Protein AF-A0A0M6YH01-F1 (afdb_monomer_lite)

Sequence (96 aa):
MYNQDRVQFRIPRRAVISAIVLPFLITACALPTANGPVPDPQTYAVTEAPIPFAVTRLLPRGVNTQDVRVADNCYGYEYQGQVFPVLIPRGTQYCL

Secondary structure (DSSP, 8-state):
---------PPP----------------------SS--S-GGG-B---SPPPHHHHHHSPTT--GGGEEEETTEEEEEETTEEEE-B-TTSSB-B-

Radius of gyration: 31.48 Å; chains: 1; bounding box: 86×75×22 Å

Structure (mmCIF, N/CA/C/O backbone):
data_AF-A0A0M6YH01-F1
#
_entry.id   AF-A0A0M6YH01-F1
#
loop_
_atom_site.group_PDB
_atom_site.id
_atom_site.type_symbol
_atom_site.label_atom_id
_atom_site.label_alt_id
_atom_site.label_comp_id
_atom_site.label_asym_id
_atom_site.label_entity_id
_atom_site.label_seq_id
_atom_site.pdbx_PDB_ins_code
_atom_site.Cartn_x
_atom_site.Cartn_y
_atom_site.Cartn_z
_atom_site.occupan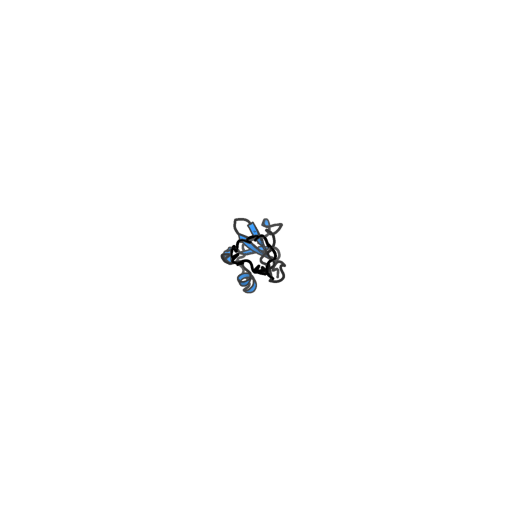cy
_atom_site.B_iso_or_equiv
_atom_site.auth_seq_id
_atom_site.auth_comp_id
_atom_site.auth_asym_id
_atom_site.auth_atom_id
_atom_site.pdbx_PDB_model_num
ATOM 1 N N . MET A 1 1 ? 74.164 61.698 3.515 1.00 42.72 1 MET A N 1
ATOM 2 C CA . MET A 1 1 ? 73.238 62.779 3.116 1.00 42.72 1 MET A CA 1
ATOM 3 C C . MET A 1 1 ? 71.882 62.149 2.806 1.00 42.72 1 MET A C 1
ATOM 5 O O . MET A 1 1 ? 71.797 61.337 1.898 1.00 42.72 1 MET A O 1
ATOM 9 N N . TYR A 1 2 ? 70.894 62.433 3.662 1.00 36.84 2 TYR A N 1
ATOM 10 C CA . TYR A 1 2 ? 69.440 62.176 3.538 1.00 36.84 2 TYR A CA 1
ATOM 11 C C . TYR A 1 2 ? 68.883 63.097 2.410 1.00 36.84 2 TYR A C 1
ATOM 13 O O . TYR A 1 2 ? 69.514 64.115 2.153 1.00 36.84 2 TYR A O 1
ATOM 21 N N . ASN A 1 3 ? 67.767 62.902 1.698 1.00 41.22 3 ASN A N 1
ATOM 22 C CA . ASN A 1 3 ? 66.524 62.186 1.972 1.00 41.22 3 ASN A CA 1
ATOM 23 C C . ASN A 1 3 ? 65.717 62.047 0.654 1.00 41.22 3 ASN A C 1
ATOM 25 O O . ASN A 1 3 ? 65.736 62.970 -0.156 1.00 41.22 3 ASN A O 1
ATOM 29 N N . GLN A 1 4 ? 64.993 60.939 0.460 1.00 49.62 4 GLN A N 1
ATOM 30 C CA . GLN A 1 4 ? 64.014 60.757 -0.623 1.00 49.62 4 GLN A CA 1
ATOM 31 C C . GLN A 1 4 ? 62.597 60.960 -0.074 1.00 49.62 4 GLN A C 1
ATOM 33 O O . GLN A 1 4 ? 62.175 60.241 0.832 1.00 49.62 4 GLN A O 1
ATOM 38 N N . ASP A 1 5 ? 61.848 61.885 -0.671 1.00 52.91 5 ASP A N 1
ATOM 39 C CA . ASP A 1 5 ? 60.405 62.025 -0.496 1.00 52.91 5 ASP A CA 1
ATOM 40 C C . ASP A 1 5 ? 59.667 60.759 -0.951 1.00 52.91 5 ASP A C 1
ATOM 42 O O . ASP A 1 5 ? 59.729 60.364 -2.119 1.00 52.91 5 ASP A O 1
ATOM 46 N N . ARG A 1 6 ? 58.910 60.132 -0.044 1.00 59.28 6 ARG A N 1
ATOM 47 C CA . ARG A 1 6 ? 57.860 59.178 -0.416 1.00 59.28 6 ARG A CA 1
ATOM 48 C C . ARG A 1 6 ? 56.537 59.547 0.237 1.00 59.28 6 ARG A C 1
ATOM 50 O O . ARG A 1 6 ? 56.348 59.439 1.445 1.00 59.28 6 ARG A O 1
ATOM 57 N N . VAL A 1 7 ? 55.625 59.958 -0.636 1.00 55.97 7 VAL A N 1
ATOM 58 C CA . VAL A 1 7 ? 54.203 60.202 -0.406 1.00 55.97 7 VAL A CA 1
ATOM 59 C C . VAL A 1 7 ? 53.533 58.926 0.116 1.00 55.97 7 VAL A C 1
ATOM 61 O O . VAL A 1 7 ? 53.628 57.861 -0.495 1.00 55.97 7 VAL A O 1
ATOM 64 N N . GLN A 1 8 ? 52.859 59.042 1.262 1.00 54.34 8 GLN A N 1
ATOM 65 C CA . GLN A 1 8 ? 52.039 57.987 1.856 1.00 54.34 8 GLN A CA 1
A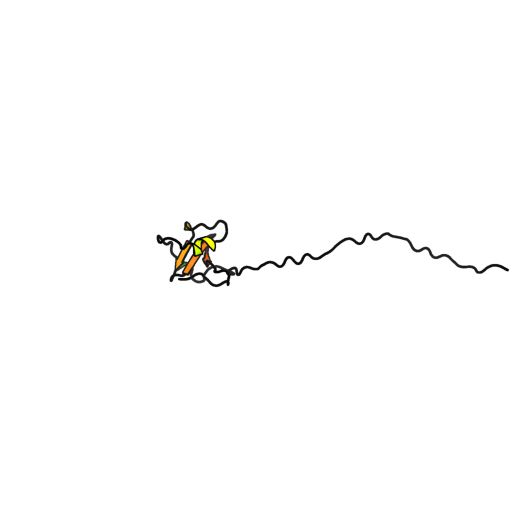TOM 66 C C . GLN A 1 8 ? 50.746 57.766 1.060 1.00 54.34 8 GLN A C 1
ATOM 68 O O . GLN A 1 8 ? 50.013 58.716 0.801 1.00 54.34 8 GLN A O 1
ATOM 73 N N . PHE A 1 9 ? 50.387 56.503 0.822 1.00 52.00 9 PHE A N 1
ATOM 74 C CA . PHE A 1 9 ? 49.006 56.101 0.545 1.00 52.00 9 PHE A CA 1
ATOM 75 C C . PHE A 1 9 ? 48.547 55.093 1.605 1.00 52.00 9 PHE A C 1
ATOM 77 O O . PHE A 1 9 ? 49.096 54.000 1.740 1.00 52.00 9 PHE A O 1
ATOM 84 N N . ARG A 1 10 ? 47.553 55.503 2.403 1.00 51.28 10 ARG A N 1
ATOM 85 C CA . ARG A 1 10 ? 46.889 54.693 3.434 1.00 51.28 10 ARG A CA 1
ATOM 86 C C . ARG A 1 10 ? 45.991 53.637 2.784 1.00 51.28 10 ARG A C 1
ATOM 88 O O . ARG A 1 10 ? 45.131 53.984 1.983 1.00 51.28 10 ARG A O 1
ATOM 95 N N . ILE A 1 11 ? 46.109 52.383 3.218 1.00 64.19 11 ILE A N 1
ATOM 96 C CA . ILE A 1 11 ? 45.144 51.311 2.928 1.00 64.19 11 ILE A CA 1
ATOM 97 C C . ILE A 1 11 ? 44.300 51.076 4.196 1.00 64.19 11 ILE A C 1
ATOM 99 O O . ILE A 1 11 ? 44.876 50.807 5.255 1.00 64.19 11 ILE A O 1
ATOM 103 N N . PRO A 1 12 ? 42.959 51.180 4.147 1.00 51.88 12 PRO A N 1
ATOM 104 C CA . PRO A 1 12 ? 42.111 50.921 5.306 1.00 51.88 12 PRO A CA 1
ATOM 105 C C . PRO A 1 12 ? 41.991 49.413 5.585 1.00 51.88 12 PRO A C 1
ATOM 107 O O . PRO A 1 12 ? 41.531 48.640 4.748 1.00 51.88 12 PRO A O 1
ATOM 110 N N . ARG A 1 13 ? 42.364 48.992 6.801 1.00 57.25 13 ARG A N 1
ATOM 111 C CA . ARG A 1 13 ? 42.114 47.643 7.332 1.00 57.25 13 ARG A CA 1
ATOM 112 C C . ARG A 1 13 ? 40.642 47.518 7.736 1.00 57.25 13 ARG A C 1
ATOM 114 O O . ARG A 1 13 ? 40.272 47.917 8.836 1.00 57.25 13 ARG A O 1
ATOM 121 N N . ARG A 1 14 ? 39.801 46.957 6.865 1.00 52.66 14 ARG A N 1
ATOM 122 C CA . ARG A 1 14 ? 38.503 46.393 7.262 1.00 52.66 14 ARG A CA 1
ATOM 123 C C . ARG A 1 14 ? 38.664 44.887 7.426 1.00 52.66 14 ARG A C 1
ATOM 125 O O . ARG A 1 14 ? 38.930 44.179 6.462 1.00 52.66 14 ARG A O 1
ATOM 132 N N . ALA A 1 15 ? 38.556 44.436 8.672 1.00 54.94 15 ALA A N 1
ATOM 133 C CA . ALA A 1 15 ? 38.494 43.034 9.043 1.00 54.94 15 ALA A CA 1
ATOM 134 C C . ALA A 1 15 ? 37.257 42.397 8.395 1.00 54.94 15 ALA A C 1
ATOM 136 O O . ALA A 1 15 ? 36.132 42.805 8.676 1.00 54.94 15 ALA A O 1
ATOM 137 N N . VAL A 1 16 ? 37.472 41.420 7.517 1.00 55.47 16 VAL A N 1
ATOM 138 C CA . VAL A 1 16 ? 36.402 40.585 6.971 1.00 55.47 16 VAL A CA 1
ATOM 139 C C . VAL A 1 16 ? 36.465 39.260 7.717 1.00 55.47 16 VAL A C 1
ATOM 141 O O . VAL A 1 16 ? 37.361 38.447 7.506 1.00 55.47 16 VAL A O 1
ATOM 144 N N . ILE A 1 17 ? 35.537 39.093 8.656 1.00 55.09 17 ILE A N 1
ATOM 145 C CA . ILE A 1 17 ? 35.237 37.821 9.309 1.00 55.09 17 ILE A CA 1
ATOM 146 C C . ILE A 1 17 ? 34.572 36.953 8.235 1.00 55.09 17 ILE A C 1
ATOM 148 O O . ILE A 1 17 ? 33.374 37.069 7.992 1.00 55.09 17 ILE A O 1
ATOM 152 N N . SER A 1 18 ? 35.365 36.142 7.534 1.00 51.50 18 SER A N 1
ATOM 153 C CA . SER A 1 18 ? 34.851 35.126 6.613 1.00 51.50 18 SER A CA 1
ATOM 154 C C . SER A 1 18 ? 34.314 33.953 7.421 1.00 51.50 18 SER A C 1
ATOM 156 O O . SER A 1 18 ? 35.058 33.062 7.824 1.00 51.50 18 SER A O 1
ATOM 158 N N . ALA A 1 19 ? 33.011 33.969 7.659 1.00 57.66 19 ALA A N 1
ATOM 159 C CA . ALA A 1 19 ? 32.246 32.804 8.059 1.00 57.66 19 ALA A CA 1
ATOM 160 C C . ALA A 1 19 ? 31.241 32.475 6.946 1.00 57.66 19 ALA A C 1
ATOM 162 O O . ALA A 1 19 ? 30.774 33.379 6.254 1.00 57.66 19 ALA A O 1
ATOM 163 N N . ILE A 1 20 ? 30.819 31.203 6.913 1.00 57.28 20 ILE A N 1
ATOM 164 C CA . ILE A 1 20 ? 29.704 30.639 6.125 1.00 57.28 20 ILE A CA 1
ATOM 165 C C . ILE A 1 20 ? 30.131 30.367 4.653 1.00 57.28 20 ILE A C 1
ATOM 167 O O . ILE A 1 20 ? 30.696 31.229 4.000 1.00 57.28 20 ILE A O 1
ATOM 171 N N . VAL A 1 21 ? 29.976 29.187 4.038 1.00 58.41 21 VAL A N 1
ATOM 172 C CA . VAL A 1 21 ? 28.908 28.176 4.092 1.00 58.41 21 VAL A CA 1
ATOM 173 C C . VAL A 1 21 ? 29.503 26.806 3.720 1.00 58.41 21 VAL A C 1
ATOM 175 O O . VAL A 1 21 ? 30.071 26.654 2.642 1.00 58.41 21 VAL A O 1
ATOM 178 N N . LEU A 1 22 ? 29.342 25.793 4.574 1.00 62.06 22 LEU A N 1
ATOM 179 C CA . LEU A 1 22 ? 29.531 24.391 4.189 1.00 62.06 22 LEU A CA 1
ATOM 180 C C . LEU A 1 22 ? 28.183 23.882 3.646 1.00 62.06 22 LEU A C 1
ATOM 182 O O . LEU A 1 22 ? 27.218 23.875 4.415 1.00 62.06 22 LEU A O 1
ATOM 186 N N . PRO A 1 23 ? 28.048 23.482 2.367 1.00 63.12 23 PRO A N 1
ATOM 187 C CA . PRO A 1 23 ? 26.802 22.899 1.903 1.00 63.12 23 PRO A CA 1
ATOM 188 C C . PRO A 1 23 ? 26.726 21.462 2.425 1.00 63.12 23 PRO A C 1
ATOM 190 O O . PRO A 1 23 ? 27.409 20.561 1.942 1.00 63.12 23 PRO A O 1
ATOM 193 N N . PHE A 1 24 ? 25.894 21.254 3.444 1.00 58.88 24 PHE A N 1
ATOM 194 C CA . PHE A 1 24 ? 25.422 19.931 3.837 1.00 58.88 24 PHE A CA 1
ATOM 195 C C . PHE A 1 24 ? 24.571 19.382 2.682 1.00 58.88 24 PHE A C 1
ATOM 197 O O . PHE A 1 24 ? 23.393 19.710 2.546 1.00 58.88 24 PHE A O 1
ATOM 204 N N . LEU A 1 25 ? 25.175 18.569 1.815 1.00 63.06 25 LEU A N 1
ATOM 205 C CA . LEU A 1 25 ? 24.445 17.738 0.863 1.00 63.06 25 LEU A CA 1
ATOM 206 C C . LEU A 1 25 ? 23.798 16.602 1.654 1.00 63.06 25 LEU A C 1
ATOM 208 O O . LEU A 1 25 ? 24.369 15.528 1.824 1.00 63.06 25 LEU A O 1
ATOM 212 N N . ILE A 1 26 ? 22.612 16.869 2.198 1.00 65.88 26 ILE A N 1
ATOM 213 C CA . ILE A 1 26 ? 21.761 15.827 2.760 1.00 65.88 26 ILE A CA 1
ATOM 214 C C . ILE A 1 26 ? 21.237 15.044 1.561 1.00 65.88 26 ILE A C 1
ATOM 216 O O . ILE A 1 26 ? 20.291 15.458 0.893 1.00 65.88 26 ILE A O 1
ATOM 220 N N . THR A 1 27 ? 21.906 13.942 1.234 1.00 61.50 27 THR A N 1
ATOM 221 C CA . THR A 1 27 ? 21.417 12.950 0.279 1.00 61.50 27 THR A CA 1
ATOM 222 C C . THR A 1 27 ? 20.068 12.464 0.792 1.00 61.50 27 THR A C 1
ATOM 224 O O . THR A 1 27 ? 19.994 11.661 1.723 1.00 61.50 27 THR A O 1
ATOM 227 N N . ALA A 1 28 ? 18.986 12.997 0.226 1.00 60.25 28 ALA A N 1
ATOM 228 C CA . ALA A 1 28 ? 17.663 12.449 0.430 1.00 60.25 28 ALA A CA 1
ATOM 229 C C . ALA A 1 28 ? 17.703 11.008 -0.086 1.00 60.25 28 ALA A C 1
ATOM 231 O O . ALA A 1 28 ? 17.845 10.772 -1.286 1.00 60.25 28 ALA A O 1
ATOM 232 N N . CYS A 1 29 ? 17.626 10.034 0.821 1.00 51.75 29 CYS A N 1
ATOM 233 C CA . CYS A 1 29 ? 17.236 8.682 0.452 1.00 51.75 29 CYS A CA 1
ATOM 234 C C . CYS A 1 29 ? 15.811 8.770 -0.097 1.00 51.75 29 CYS A C 1
ATOM 236 O O . CYS A 1 29 ? 14.846 8.725 0.664 1.00 51.75 29 CYS A O 1
ATOM 238 N N . ALA A 1 30 ? 15.677 8.948 -1.411 1.00 58.75 30 ALA A N 1
ATOM 239 C CA . ALA A 1 30 ? 14.413 8.764 -2.097 1.00 58.75 30 ALA A CA 1
ATOM 240 C C . ALA A 1 30 ? 14.121 7.261 -2.084 1.00 58.75 30 ALA A C 1
ATOM 242 O O . ALA A 1 30 ? 14.574 6.505 -2.943 1.00 58.75 30 ALA A O 1
ATOM 243 N N . LEU A 1 31 ? 13.413 6.819 -1.043 1.00 57.78 31 LEU A N 1
ATOM 244 C CA . LEU A 1 31 ? 12.672 5.568 -1.106 1.00 57.78 31 LEU A CA 1
ATOM 245 C C . LEU A 1 31 ? 11.764 5.655 -2.335 1.00 57.78 31 LEU A C 1
ATOM 247 O O . LEU A 1 31 ? 11.225 6.733 -2.599 1.00 57.78 31 LEU A O 1
ATOM 251 N N . PRO A 1 32 ? 11.597 4.572 -3.098 1.00 51.97 32 PRO A N 1
ATOM 252 C CA . PRO A 1 32 ? 10.717 4.611 -4.242 1.00 51.97 32 PRO A CA 1
ATOM 253 C C . PRO A 1 32 ? 9.285 4.793 -3.744 1.00 51.97 32 PRO A C 1
ATOM 255 O O . PRO A 1 32 ? 8.641 3.869 -3.254 1.00 51.97 32 PRO A O 1
ATOM 258 N N . THR A 1 33 ? 8.815 6.028 -3.825 1.00 56.56 33 THR A N 1
ATOM 259 C CA . THR A 1 33 ? 7.420 6.384 -3.653 1.00 56.56 33 THR A CA 1
ATOM 260 C C . THR A 1 33 ? 6.750 6.188 -4.999 1.00 56.56 33 THR A C 1
ATOM 262 O O . THR A 1 33 ? 7.253 6.639 -6.027 1.00 56.56 33 THR A O 1
ATOM 265 N N . ALA A 1 34 ? 5.603 5.527 -5.015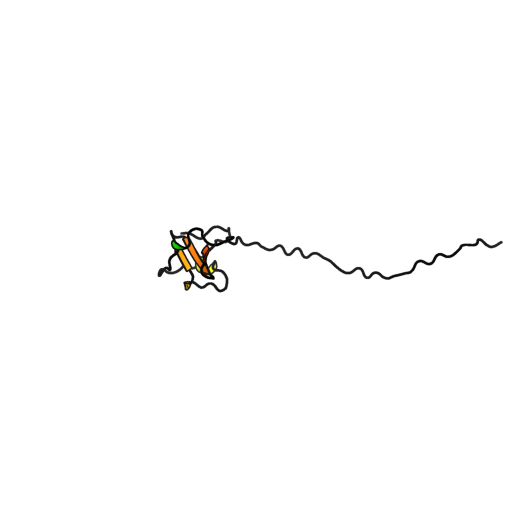 1.00 62.31 34 ALA A N 1
ATOM 266 C CA . ALA A 1 34 ? 4.716 5.594 -6.152 1.00 62.31 34 ALA A CA 1
ATOM 267 C C . ALA A 1 34 ? 4.380 7.061 -6.307 1.00 62.31 34 ALA A C 1
ATOM 269 O O . ALA A 1 34 ? 3.903 7.701 -5.371 1.00 62.31 34 ALA A O 1
ATOM 270 N N . ASN A 1 35 ? 4.686 7.597 -7.478 1.00 67.69 35 ASN A N 1
ATOM 271 C CA . ASN A 1 35 ? 4.532 9.018 -7.745 1.00 67.69 35 ASN A CA 1
ATOM 272 C C . ASN A 1 35 ? 3.054 9.422 -7.918 1.00 67.69 35 ASN A C 1
ATOM 274 O O . ASN A 1 35 ? 2.780 10.533 -8.360 1.00 67.69 35 ASN A O 1
ATOM 278 N N . GLY A 1 36 ? 2.101 8.542 -7.588 1.00 84.44 36 GLY A N 1
ATOM 279 C CA . GLY A 1 36 ? 0.677 8.828 -7.657 1.00 84.44 36 GLY A CA 1
ATOM 280 C C . GLY A 1 36 ? -0.219 7.651 -7.255 1.00 84.44 36 GLY A C 1
ATOM 281 O O . GLY A 1 36 ? 0.280 6.580 -6.890 1.00 84.44 36 GLY A O 1
ATOM 282 N N . PRO A 1 37 ? -1.543 7.868 -7.315 1.00 92.00 37 PRO A N 1
ATOM 283 C CA . PRO A 1 37 ? -2.557 6.838 -7.117 1.00 92.00 37 PRO A CA 1
ATOM 284 C C . PRO A 1 37 ? -2.428 5.681 -8.114 1.00 92.00 37 PRO A C 1
ATOM 286 O O . PRO A 1 37 ? -1.824 5.822 -9.180 1.00 92.00 37 PRO A O 1
ATOM 289 N N . VAL A 1 38 ? -3.038 4.543 -7.787 1.00 92.75 38 VAL A N 1
ATOM 290 C CA . VAL A 1 38 ? -3.206 3.439 -8.743 1.00 92.75 38 VAL A CA 1
ATOM 291 C C . VAL A 1 38 ? -4.088 3.889 -9.923 1.00 92.75 38 VAL A C 1
ATOM 293 O O . VAL A 1 38 ? -4.981 4.715 -9.723 1.00 92.75 38 VAL A O 1
ATOM 296 N N . PRO A 1 39 ? -3.867 3.367 -11.145 1.00 89.88 39 PRO A N 1
ATOM 297 C CA . PRO A 1 39 ? -4.607 3.797 -12.336 1.00 89.88 39 PRO A CA 1
ATOM 298 C C . PRO A 1 39 ? -6.111 3.488 -12.269 1.00 89.88 39 PRO A C 1
ATOM 300 O O . PRO A 1 39 ? -6.913 4.331 -12.659 1.00 89.88 39 PRO A O 1
ATOM 303 N N . ASP A 1 40 ? -6.496 2.335 -11.710 1.00 91.56 40 ASP A N 1
ATOM 304 C CA . ASP A 1 40 ? -7.888 1.866 -11.655 1.00 91.56 40 ASP A CA 1
ATOM 305 C C . ASP A 1 40 ? -8.367 1.670 -10.203 1.00 91.56 40 ASP A C 1
ATOM 307 O O . ASP A 1 40 ? -8.600 0.540 -9.763 1.00 91.56 40 ASP A O 1
ATOM 311 N N . PRO A 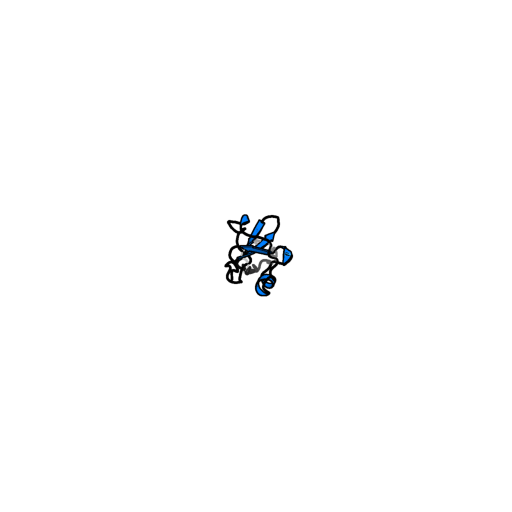1 41 ? -8.537 2.749 -9.412 1.00 92.25 41 PRO A N 1
ATOM 312 C CA . PRO A 1 41 ? -8.820 2.654 -7.976 1.00 92.25 41 PRO A CA 1
ATOM 313 C C . PRO A 1 41 ? -10.166 1.990 -7.660 1.00 92.25 41 PRO A C 1
ATOM 315 O O . PRO A 1 41 ? -10.357 1.499 -6.556 1.00 92.25 41 PRO A O 1
ATOM 318 N N . GLN A 1 42 ? -11.091 1.937 -8.621 1.00 95.00 42 GLN A N 1
ATOM 319 C CA . GLN A 1 42 ? -12.403 1.300 -8.453 1.00 95.00 42 GLN A CA 1
ATOM 320 C C . GLN A 1 42 ? -12.325 -0.233 -8.370 1.00 95.00 42 GLN A C 1
ATOM 322 O O . GLN A 1 42 ? -13.263 -0.866 -7.898 1.00 95.00 42 GLN A O 1
ATOM 327 N N . THR A 1 43 ? -11.221 -0.836 -8.819 1.00 95.88 43 THR A N 1
ATOM 328 C CA . THR A 1 43 ? -11.000 -2.291 -8.716 1.00 95.88 43 THR A CA 1
ATOM 329 C C . THR A 1 43 ? -10.579 -2.718 -7.307 1.00 95.88 43 THR A C 1
ATOM 331 O O . THR A 1 43 ? -10.703 -3.887 -6.948 1.00 95.88 43 THR A O 1
ATOM 334 N N . TYR A 1 44 ? -10.109 -1.767 -6.494 1.00 96.12 44 TYR A N 1
ATOM 335 C CA . TYR A 1 44 ? -9.579 -1.982 -5.154 1.00 96.12 44 TYR A CA 1
ATOM 336 C C . TYR A 1 44 ? -10.705 -1.992 -4.121 1.00 96.12 44 TYR A C 1
ATOM 338 O O . TYR A 1 44 ? -11.285 -0.957 -3.798 1.00 96.12 44 TYR A O 1
ATOM 346 N N . ALA A 1 45 ? -10.977 -3.167 -3.556 1.00 96.56 45 ALA A N 1
ATOM 347 C CA . ALA A 1 45 ? -12.043 -3.373 -2.581 1.00 96.56 45 ALA A CA 1
ATOM 348 C C . ALA A 1 45 ? -11.503 -3.559 -1.158 1.00 96.56 45 ALA A C 1
ATOM 350 O O . ALA A 1 45 ? -10.363 -3.978 -0.949 1.00 96.56 45 ALA A O 1
ATOM 351 N N . VAL A 1 46 ? -12.342 -3.269 -0.160 1.00 94.88 46 VAL A N 1
ATOM 352 C CA . VAL A 1 46 ? -12.096 -3.690 1.228 1.00 94.88 46 VAL A CA 1
ATOM 353 C C . VAL A 1 46 ? -12.022 -5.218 1.250 1.00 94.88 46 VAL A C 1
ATOM 355 O O . VAL A 1 46 ? -12.849 -5.883 0.630 1.00 94.88 46 VAL A O 1
ATOM 358 N N . THR A 1 47 ? -11.057 -5.774 1.978 1.00 90.00 47 THR A N 1
ATOM 359 C CA . THR A 1 47 ? -10.968 -7.219 2.203 1.00 90.00 47 THR A CA 1
ATOM 360 C C . THR A 1 47 ? -11.240 -7.553 3.664 1.00 90.00 47 THR A C 1
ATOM 362 O O . THR A 1 47 ? -10.796 -6.845 4.566 1.00 90.00 47 THR A O 1
ATOM 365 N N . GLU A 1 48 ? -11.962 -8.648 3.894 1.00 89.56 48 GLU A N 1
ATOM 366 C CA . GLU A 1 48 ? -12.128 -9.251 5.224 1.00 89.56 48 GLU A CA 1
ATOM 367 C C . GLU A 1 48 ? -10.995 -10.235 5.549 1.00 89.56 48 GLU A C 1
ATOM 369 O O . GLU A 1 48 ? -10.845 -10.674 6.691 1.00 89.56 48 GLU A O 1
ATOM 374 N N . ALA A 1 49 ? -10.187 -10.595 4.547 1.00 88.88 49 ALA A N 1
ATOM 375 C CA . ALA A 1 49 ? -9.067 -11.495 4.740 1.00 88.88 49 ALA A CA 1
ATOM 376 C C . ALA A 1 49 ? -7.971 -10.821 5.585 1.00 88.88 49 ALA A C 1
ATOM 378 O O . ALA A 1 49 ? -7.750 -9.610 5.470 1.00 88.88 49 ALA A O 1
ATOM 379 N N . PRO A 1 50 ? -7.229 -11.588 6.403 1.00 91.69 50 PRO A N 1
ATOM 380 C CA . PRO A 1 50 ? -6.107 -11.041 7.150 1.00 91.69 50 PRO A CA 1
ATOM 381 C C . PRO A 1 50 ? -5.074 -10.389 6.224 1.00 91.69 50 PRO A C 1
ATOM 383 O O . PRO A 1 50 ? -4.544 -11.031 5.316 1.00 91.69 50 PRO A O 1
ATOM 386 N N . ILE A 1 51 ? -4.749 -9.121 6.488 1.00 93.19 51 ILE A N 1
ATOM 387 C CA . ILE A 1 51 ? -3.694 -8.410 5.761 1.00 93.19 51 ILE A CA 1
ATOM 388 C C . ILE A 1 51 ? -2.331 -9.037 6.107 1.00 93.19 51 ILE A C 1
ATOM 390 O O . ILE A 1 51 ? -2.004 -9.154 7.295 1.00 93.19 51 ILE A O 1
ATOM 394 N N . PRO A 1 52 ? -1.504 -9.427 5.114 1.00 92.44 52 PRO A N 1
ATOM 395 C CA . PRO A 1 52 ? -0.198 -10.019 5.372 1.00 92.44 52 PRO A CA 1
ATOM 396 C C . PRO A 1 52 ? 0.700 -9.105 6.209 1.00 92.44 52 PRO A C 1
ATOM 398 O O . PRO A 1 52 ? 0.765 -7.898 5.980 1.00 92.44 52 PRO A O 1
ATOM 401 N N . PHE A 1 53 ? 1.491 -9.689 7.114 1.00 92.81 53 PHE A N 1
ATOM 402 C CA . PHE A 1 53 ? 2.432 -8.937 7.957 1.00 92.81 53 PHE A CA 1
ATOM 403 C C . PHE A 1 53 ? 3.377 -8.032 7.148 1.00 92.81 53 PHE A C 1
ATOM 405 O O . PHE A 1 53 ? 3.700 -6.925 7.580 1.00 92.81 53 PHE A O 1
ATOM 412 N N . ALA A 1 54 ? 3.799 -8.490 5.964 1.00 92.06 54 ALA A N 1
ATOM 413 C CA . ALA A 1 54 ? 4.636 -7.710 5.060 1.00 92.06 54 ALA A CA 1
ATOM 414 C C . ALA A 1 54 ? 3.947 -6.412 4.610 1.00 92.06 54 ALA A C 1
ATOM 416 O O . ALA A 1 54 ? 4.567 -5.356 4.667 1.00 92.06 54 ALA A O 1
ATOM 417 N N . VAL A 1 55 ? 2.663 -6.470 4.242 1.00 93.88 55 VAL A N 1
ATOM 418 C CA . VAL A 1 55 ? 1.878 -5.299 3.821 1.00 93.88 55 VAL A CA 1
ATOM 419 C C . VAL A 1 55 ? 1.787 -4.297 4.966 1.00 93.88 55 VAL A C 1
ATOM 421 O O . VAL A 1 55 ? 2.148 -3.139 4.784 1.00 93.88 55 VAL A O 1
ATOM 424 N N . THR A 1 56 ? 1.441 -4.749 6.175 1.00 93.62 56 THR A N 1
ATOM 425 C CA . THR A 1 56 ? 1.342 -3.891 7.370 1.00 93.62 56 THR A CA 1
ATOM 426 C C . THR A 1 56 ? 2.645 -3.147 7.685 1.00 93.62 56 THR A C 1
ATOM 428 O O . THR A 1 56 ? 2.616 -2.038 8.210 1.00 93.62 56 THR A O 1
ATOM 431 N N . ARG A 1 57 ? 3.805 -3.730 7.360 1.00 93.62 57 ARG A N 1
ATOM 432 C CA . ARG A 1 57 ? 5.124 -3.099 7.550 1.00 93.62 57 ARG A CA 1
ATOM 433 C C . ARG A 1 57 ? 5.489 -2.083 6.470 1.00 93.62 57 ARG A C 1
ATOM 435 O O . ARG A 1 57 ? 6.347 -1.242 6.723 1.00 93.62 57 ARG A O 1
ATOM 442 N N . LEU A 1 58 ? 4.883 -2.192 5.293 1.00 93.56 58 LEU A N 1
ATOM 443 C CA . LEU A 1 58 ? 5.129 -1.319 4.144 1.00 93.56 58 LEU A CA 1
ATOM 444 C C . LEU A 1 58 ? 4.155 -0.135 4.088 1.00 93.56 58 LEU A C 1
ATOM 446 O O . LEU A 1 58 ? 4.360 0.778 3.290 1.00 93.56 58 LEU A O 1
ATOM 450 N N . LEU A 1 59 ? 3.119 -0.126 4.935 1.00 92.88 59 LEU A N 1
ATOM 451 C CA . LEU A 1 59 ? 2.194 0.998 5.031 1.00 92.88 59 LEU A CA 1
ATOM 452 C C . LEU A 1 59 ? 2.913 2.276 5.498 1.00 92.88 59 LEU A C 1
ATOM 454 O O . LEU A 1 59 ? 3.749 2.228 6.410 1.00 92.88 59 LEU A O 1
ATOM 458 N N . PRO A 1 60 ? 2.573 3.442 4.919 1.00 90.56 60 PRO A N 1
ATOM 459 C CA . PRO A 1 60 ? 3.026 4.723 5.436 1.00 90.56 60 PRO A CA 1
ATOM 460 C C . PRO A 1 60 ? 2.564 4.951 6.877 1.00 90.56 60 PRO A C 1
ATOM 462 O O . PRO A 1 60 ? 1.560 4.406 7.340 1.00 90.56 60 PRO A O 1
ATOM 465 N N . ARG A 1 61 ? 3.269 5.828 7.596 1.00 90.00 61 ARG A N 1
ATOM 466 C CA . ARG A 1 61 ? 2.848 6.222 8.946 1.00 90.00 61 ARG A CA 1
ATOM 467 C C . ARG A 1 61 ? 1.461 6.867 8.905 1.00 90.00 61 ARG A C 1
ATOM 469 O O . ARG A 1 61 ? 1.233 7.773 8.112 1.00 90.00 61 ARG A O 1
ATOM 476 N N . GLY A 1 62 ? 0.582 6.437 9.809 1.00 88.75 62 GLY A N 1
ATOM 477 C CA . GLY A 1 62 ? -0.783 6.957 9.925 1.00 88.75 62 GLY A CA 1
ATOM 478 C C . GLY A 1 62 ? -1.813 6.266 9.028 1.00 88.75 62 GLY A C 1
ATOM 479 O O . GLY A 1 62 ? -2.986 6.594 9.142 1.00 88.75 62 GLY A O 1
ATOM 480 N N . VAL A 1 63 ? -1.396 5.312 8.189 1.00 92.00 63 VAL A N 1
ATOM 481 C CA . VAL A 1 63 ? -2.298 4.435 7.430 1.00 92.00 63 VAL A CA 1
ATOM 482 C C . VAL A 1 63 ? -2.500 3.143 8.216 1.00 92.00 63 VAL A C 1
ATOM 484 O O . VAL A 1 63 ? -1.526 2.503 8.622 1.00 92.00 63 VAL A O 1
ATOM 487 N N . ASN A 1 64 ? -3.754 2.761 8.439 1.00 92.69 64 ASN A N 1
ATOM 488 C CA . ASN A 1 64 ? -4.108 1.545 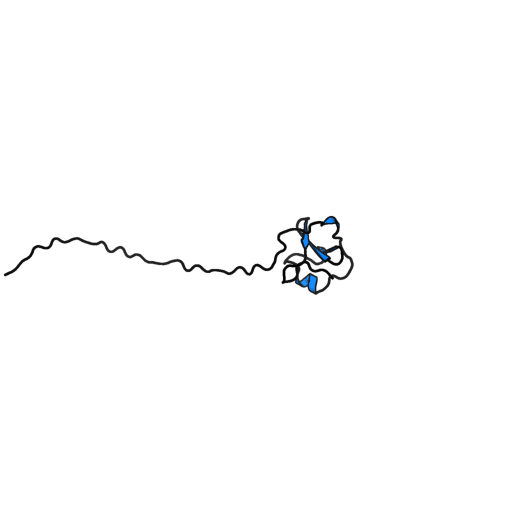9.159 1.00 92.69 64 ASN A CA 1
ATOM 489 C C . ASN A 1 64 ? -4.447 0.405 8.196 1.00 92.69 64 ASN A C 1
ATOM 491 O O . ASN A 1 64 ? -4.719 0.598 7.015 1.00 92.69 64 ASN A O 1
ATOM 495 N N . THR A 1 65 ? -4.494 -0.818 8.723 1.00 93.75 65 THR A N 1
ATOM 496 C CA . THR A 1 65 ? -4.907 -1.997 7.944 1.00 93.75 65 THR A CA 1
ATOM 497 C C . THR A 1 65 ? -6.349 -1.910 7.438 1.00 93.75 65 THR A C 1
ATOM 499 O O . THR A 1 65 ? -6.677 -2.560 6.455 1.00 93.75 65 THR A O 1
ATOM 502 N N . GLN A 1 66 ? -7.201 -1.100 8.072 1.00 93.81 66 GLN A N 1
ATOM 503 C CA . GLN A 1 66 ? -8.585 -0.848 7.642 1.00 93.81 66 GLN A CA 1
ATOM 504 C C . GLN A 1 66 ? -8.670 -0.015 6.354 1.00 93.81 66 GLN A C 1
ATOM 506 O O . GLN A 1 66 ? -9.645 -0.115 5.605 1.00 93.81 66 GLN A O 1
ATOM 511 N N . ASP A 1 67 ? -7.633 0.773 6.079 1.00 94.38 67 ASP A N 1
ATOM 512 C CA . ASP A 1 67 ? -7.530 1.584 4.869 1.00 94.38 67 ASP A CA 1
ATOM 513 C C . ASP A 1 67 ? -7.013 0.752 3.688 1.00 94.38 67 ASP A C 1
ATOM 515 O O . ASP A 1 67 ? -7.017 1.215 2.551 1.00 94.38 67 ASP A O 1
ATOM 519 N N . VAL A 1 68 ? -6.567 -0.485 3.934 1.00 95.50 68 VAL A N 1
ATOM 520 C CA . VAL A 1 68 ? -6.048 -1.368 2.892 1.00 95.50 68 VAL A CA 1
ATOM 521 C C . VAL A 1 68 ? -7.175 -1.801 1.963 1.00 95.50 68 VAL A C 1
ATOM 523 O O . VAL A 1 68 ? -8.300 -2.108 2.369 1.00 95.50 68 VAL A O 1
ATOM 526 N N . ARG A 1 69 ? -6.846 -1.816 0.679 1.00 96.44 69 ARG A N 1
ATOM 527 C CA . ARG A 1 69 ? -7.706 -2.269 -0.401 1.00 96.44 69 ARG A CA 1
ATOM 528 C C . ARG A 1 69 ? -6.950 -3.295 -1.237 1.00 96.44 69 ARG A C 1
ATOM 530 O O . ARG A 1 69 ? -5.724 -3.223 -1.341 1.00 96.44 69 ARG A O 1
ATOM 537 N N . VAL A 1 70 ? -7.666 -4.234 -1.840 1.00 96.50 70 VAL A N 1
ATOM 538 C CA . VAL A 1 70 ? -7.077 -5.312 -2.641 1.00 96.50 70 VAL A CA 1
ATOM 539 C C . VAL A 1 70 ? -7.779 -5.402 -3.991 1.00 96.50 70 VAL A C 1
ATOM 541 O O . VAL A 1 70 ? -9.005 -5.337 -4.052 1.00 96.50 70 VAL A O 1
ATOM 544 N N . ALA A 1 71 ? -6.995 -5.560 -5.054 1.00 96.44 71 ALA A N 1
ATOM 545 C CA . ALA A 1 71 ? -7.453 -5.847 -6.413 1.00 96.44 71 ALA A CA 1
ATOM 546 C C . ALA A 1 71 ? -6.458 -6.804 -7.066 1.00 96.44 71 ALA A C 1
ATOM 548 O O . ALA A 1 71 ? -5.262 -6.562 -6.954 1.00 96.44 71 ALA A O 1
ATOM 549 N N . ASP A 1 72 ? -6.917 -7.871 -7.722 1.00 93.56 72 ASP A N 1
ATOM 550 C CA . ASP A 1 72 ? -6.051 -8.798 -8.476 1.00 93.56 72 ASP A CA 1
ATOM 551 C C . ASP A 1 72 ? -4.798 -9.261 -7.700 1.00 93.56 72 ASP A C 1
ATOM 553 O O . ASP A 1 72 ? -3.685 -9.283 -8.219 1.00 93.56 72 ASP A O 1
ATOM 557 N N . ASN A 1 73 ? -4.976 -9.590 -6.414 1.00 92.81 73 ASN A N 1
ATOM 558 C CA . ASN A 1 73 ? -3.913 -9.938 -5.454 1.00 92.81 73 ASN A CA 1
ATOM 559 C C . ASN A 1 73 ? -2.859 -8.844 -5.189 1.00 92.81 73 ASN A C 1
ATOM 561 O O . ASN A 1 73 ? -1.887 -9.082 -4.471 1.00 92.81 73 ASN A O 1
ATOM 565 N N . CYS A 1 74 ? -3.061 -7.633 -5.697 1.00 94.50 74 CYS A N 1
ATOM 566 C CA . CYS A 1 74 ? -2.279 -6.441 -5.409 1.00 94.50 74 CYS A CA 1
ATOM 567 C C . CYS A 1 74 ? -2.874 -5.637 -4.252 1.00 94.50 74 CYS A C 1
ATOM 569 O O . CYS A 1 74 ? -4.089 -5.493 -4.117 1.00 94.50 74 CYS A O 1
ATOM 571 N N . TYR A 1 75 ? -1.999 -5.069 -3.424 1.00 95.75 75 TYR A N 1
ATOM 572 C CA . TYR A 1 75 ? -2.382 -4.306 -2.240 1.00 95.75 75 TYR A CA 1
ATOM 573 C C . TYR A 1 75 ? -2.222 -2.806 -2.488 1.00 95.75 75 TYR A C 1
ATOM 575 O O . TYR A 1 75 ? -1.206 -2.336 -3.012 1.00 95.75 75 TYR A O 1
ATOM 583 N N . GLY A 1 76 ? -3.236 -2.053 -2.082 1.00 95.44 76 GLY A N 1
ATOM 584 C CA . GLY A 1 76 ? -3.256 -0.597 -2.038 1.00 95.44 76 GLY A CA 1
ATOM 585 C C . GLY A 1 76 ? -3.774 -0.107 -0.690 1.00 95.44 76 GLY A C 1
ATOM 586 O O . GLY A 1 76 ? -4.227 -0.897 0.135 1.00 95.44 76 GLY A O 1
ATOM 587 N N . TYR A 1 77 ? -3.703 1.194 -0.448 1.00 95.75 77 TYR A N 1
ATOM 588 C CA . TYR A 1 77 ? -4.290 1.831 0.724 1.00 95.75 77 TYR A CA 1
ATOM 589 C C . TYR A 1 77 ? -5.029 3.103 0.328 1.00 95.75 77 TYR A C 1
ATOM 591 O O . TYR A 1 77 ? -4.596 3.836 -0.562 1.00 95.75 77 TYR A O 1
ATOM 599 N N . GLU A 1 78 ? -6.149 3.362 0.987 1.00 95.44 78 GLU A N 1
ATOM 600 C CA . GLU A 1 78 ? -6.909 4.587 0.814 1.00 95.44 78 GLU A CA 1
ATOM 601 C C . GLU A 1 78 ? -6.295 5.715 1.648 1.00 95.44 78 GLU A C 1
AT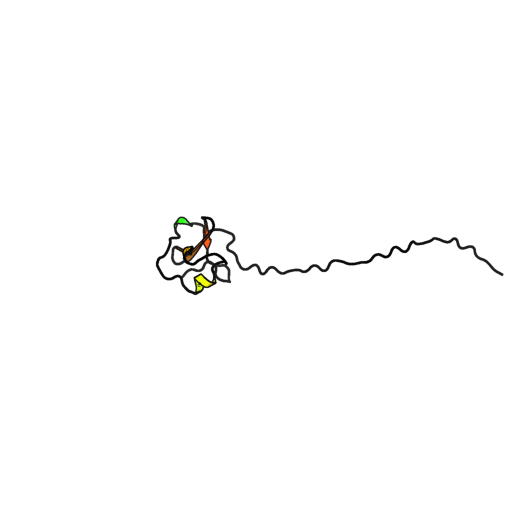OM 603 O O . GLU A 1 78 ? -6.025 5.573 2.839 1.00 95.44 78 GLU A O 1
ATOM 608 N N . TYR A 1 79 ? -6.069 6.860 1.017 1.00 92.88 79 TYR A N 1
ATOM 609 C CA . TYR A 1 79 ? -5.637 8.077 1.679 1.00 92.88 79 TYR A CA 1
ATOM 610 C C . TYR A 1 79 ? -6.263 9.277 0.975 1.00 92.88 79 TYR A C 1
ATOM 612 O O . TYR A 1 79 ? -6.110 9.446 -0.233 1.00 92.88 79 TYR A O 1
ATOM 620 N N . GLN A 1 80 ? -6.990 10.107 1.729 1.00 91.44 80 GLN A N 1
ATOM 621 C CA . GLN A 1 80 ? -7.672 11.301 1.205 1.00 91.44 80 GLN A CA 1
ATOM 622 C C . GLN A 1 80 ? -8.593 11.008 -0.003 1.00 91.44 80 GLN A C 1
ATOM 624 O O . GLN A 1 80 ? -8.660 11.791 -0.948 1.00 91.44 80 GLN A O 1
ATOM 629 N N . GLY A 1 81 ? -9.300 9.871 0.019 1.00 91.69 81 GLY A N 1
ATOM 630 C CA . GLY A 1 81 ? -10.226 9.463 -1.048 1.00 91.69 81 GLY A CA 1
ATOM 631 C C . GLY A 1 81 ? -9.552 8.941 -2.322 1.00 91.69 81 GLY A C 1
ATOM 632 O O . GLY A 1 81 ? -10.222 8.749 -3.334 1.00 91.69 81 GLY A O 1
ATOM 633 N N . GLN A 1 82 ? -8.238 8.716 -2.294 1.00 94.88 82 GLN A N 1
ATOM 634 C CA . GLN A 1 82 ? -7.476 8.111 -3.385 1.00 94.88 82 GLN A CA 1
ATOM 635 C C . GLN A 1 82 ? -6.846 6.800 -2.924 1.00 94.88 82 GLN A C 1
ATOM 637 O O . GLN A 1 82 ? -6.476 6.662 -1.761 1.00 94.88 82 GLN A O 1
ATOM 642 N N . VAL A 1 83 ? -6.693 5.846 -3.841 1.00 95.69 83 VAL A N 1
ATOM 643 C CA . VAL A 1 83 ? -6.006 4.582 -3.557 1.00 95.69 83 VAL A CA 1
ATOM 644 C C . VAL A 1 83 ? -4.573 4.674 -4.060 1.00 95.69 83 VAL A C 1
ATOM 646 O O . VAL A 1 83 ? -4.333 4.890 -5.246 1.00 95.69 83 VAL A O 1
ATOM 649 N N . PHE A 1 84 ? -3.617 4.497 -3.160 1.00 95.19 84 PHE A N 1
ATOM 650 C CA . PHE A 1 84 ? -2.191 4.453 -3.464 1.00 95.19 84 PHE A CA 1
ATOM 651 C C . PHE A 1 84 ? -1.688 3.012 -3.382 1.00 95.19 84 PHE A C 1
ATOM 653 O O . PHE A 1 84 ? -2.188 2.235 -2.567 1.00 95.19 84 PHE A O 1
ATOM 660 N N . PRO A 1 85 ? -0.700 2.616 -4.197 1.00 95.25 85 PRO A N 1
ATOM 661 C CA . PRO A 1 85 ? -0.150 1.270 -4.116 1.00 95.25 85 PRO A CA 1
ATOM 662 C C . PRO A 1 85 ? 0.664 1.099 -2.829 1.00 95.25 85 PRO A C 1
ATOM 664 O O . PRO A 1 85 ? 1.423 1.984 -2.430 1.00 95.25 85 PRO A O 1
ATOM 667 N N . VAL A 1 86 ? 0.570 -0.076 -2.208 1.00 94.56 86 VAL A N 1
ATOM 668 C CA . VAL A 1 86 ? 1.558 -0.494 -1.208 1.00 94.56 86 VAL A CA 1
ATOM 669 C C . VAL A 1 86 ? 2.812 -0.926 -1.956 1.00 94.56 86 VAL A C 1
ATOM 671 O O . VAL A 1 86 ? 2.735 -1.747 -2.868 1.00 94.56 86 VAL A O 1
ATOM 674 N N . LEU A 1 87 ? 3.970 -0.387 -1.585 1.00 93.44 87 LEU A N 1
ATOM 675 C CA . LEU A 1 87 ? 5.205 -0.582 -2.342 1.00 93.44 87 LEU A CA 1
ATOM 676 C C . LEU A 1 87 ? 6.186 -1.460 -1.597 1.00 93.44 87 LEU A C 1
ATOM 678 O O . LEU A 1 87 ? 6.413 -1.281 -0.402 1.00 93.44 87 LEU A O 1
ATOM 682 N N . ILE A 1 88 ? 6.836 -2.363 -2.327 1.00 91.06 88 ILE A N 1
ATOM 683 C CA . ILE A 1 88 ? 8.045 -3.007 -1.820 1.00 91.06 88 ILE A CA 1
ATOM 684 C C . ILE A 1 88 ? 9.211 -2.007 -1.819 1.00 91.06 88 ILE A C 1
ATOM 686 O O . ILE A 1 88 ? 9.205 -1.054 -2.598 1.00 91.06 88 ILE A O 1
ATOM 690 N N . PRO A 1 89 ? 10.287 -2.251 -1.048 1.00 85.94 89 PRO A N 1
ATOM 691 C CA . PRO A 1 89 ? 11.441 -1.348 -0.989 1.00 85.94 89 PRO A CA 1
ATOM 692 C C . PRO A 1 89 ? 12.128 -1.058 -2.335 1.00 85.94 89 PRO A C 1
ATOM 694 O O . PRO A 1 89 ? 12.877 -0.095 -2.440 1.00 85.94 89 PRO A O 1
ATOM 697 N N . ARG A 1 90 ? 11.897 -1.890 -3.361 1.00 83.81 90 ARG A N 1
ATOM 698 C CA . ARG A 1 90 ? 12.406 -1.696 -4.731 1.00 83.81 90 ARG A CA 1
ATOM 699 C C . ARG A 1 90 ? 11.501 -0.827 -5.612 1.00 83.81 90 ARG A C 1
ATOM 701 O O . ARG A 1 90 ? 11.884 -0.526 -6.735 1.00 83.81 90 ARG A O 1
ATOM 708 N N . GLY A 1 91 ? 10.328 -0.430 -5.121 1.00 84.00 91 GLY A N 1
ATOM 709 C CA . GLY A 1 91 ? 9.456 0.547 -5.772 1.00 84.00 91 GLY A CA 1
ATOM 710 C C . GLY A 1 91 ? 8.341 -0.001 -6.635 1.00 84.00 91 GLY A C 1
ATOM 711 O O . GLY A 1 91 ? 7.593 0.780 -7.213 1.00 84.00 91 GLY A O 1
ATOM 712 N N . THR A 1 92 ? 8.211 -1.319 -6.734 1.00 89.19 92 THR A N 1
ATOM 713 C CA . THR A 1 92 ? 7.057 -1.928 -7.391 1.00 89.19 92 THR A CA 1
ATOM 714 C C . THR A 1 92 ? 5.928 -2.114 -6.391 1.00 89.19 92 THR A C 1
ATOM 716 O O . THR A 1 92 ? 6.142 -2.151 -5.175 1.00 89.19 92 THR A O 1
ATOM 719 N N . GLN A 1 93 ? 4.716 -2.261 -6.909 1.00 91.88 93 GLN A N 1
ATOM 720 C CA . GLN A 1 93 ? 3.574 -2.617 -6.089 1.00 91.88 93 GLN A CA 1
ATOM 721 C C . GLN A 1 93 ? 3.757 -4.000 -5.452 1.00 91.88 93 GLN A C 1
ATOM 723 O O . GLN A 1 93 ? 4.358 -4.900 -6.041 1.00 91.88 93 GLN A O 1
ATOM 728 N N . TYR A 1 94 ? 3.253 -4.149 -4.230 1.00 92.75 94 TYR A N 1
ATOM 729 C CA . TYR A 1 94 ? 3.152 -5.430 -3.553 1.00 92.75 94 TYR A CA 1
ATOM 730 C C . TYR A 1 94 ? 1.929 -6.190 -4.080 1.00 92.75 94 TYR A C 1
ATOM 732 O O . TYR A 1 94 ? 0.793 -5.800 -3.804 1.00 92.75 94 TYR A O 1
ATOM 740 N N . CYS A 1 95 ? 2.174 -7.280 -4.805 1.00 92.62 95 CYS A N 1
ATOM 741 C CA . CYS A 1 95 ? 1.160 -8.228 -5.264 1.00 92.62 95 CYS A CA 1
ATOM 742 C C . CYS A 1 95 ? 1.581 -9.655 -4.890 1.00 92.62 95 CYS A C 1
ATOM 744 O O . CYS A 1 95 ? 2.783 -9.933 -4.829 1.00 92.62 95 CYS A O 1
ATOM 746 N N . LEU A 1 96 ? 0.606 -10.522 -4.610 1.00 87.62 96 LEU A N 1
ATOM 747 C CA . LEU A 1 96 ? 0.804 -11.945 -4.305 1.00 87.62 96 LEU A CA 1
ATOM 748 C C . LEU A 1 96 ? 0.507 -12.843 -5.507 1.00 87.62 96 LEU A C 1
ATOM 750 O O . LEU A 1 96 ? -0.453 -12.544 -6.249 1.00 87.62 96 LEU A O 1
#

Foldseek 3Di:
DDDDDDDDDDDDDDDDPDDDDDDPPPPPPPQQFPPDFDPCQVQWAQDPDDDDPVLQVQDDPPFDNRQWTDHQQWIWGDDPNTTHARADSVRDGDGD

Organism: NCBI:txid420998

pLDDT: mean 79.18, std 18.29, range [36.84, 96.56]